Protein AF-A0A3M3FXK7-F1 (afdb_monomer)

Organism: Pseudomonas savastanoi pv. glycinea (NCBI:txid318)

Solvent-accessible surface area (backbone atoms only — not comparable to full-atom values): 6967 Å² total; per-residue (Å²): 134,87,82,77,80,82,85,87,82,79,84,67,54,71,92,79,42,92,63,74,85,85,74,62,90,89,54,80,78,92,53,97,66,78,91,72,96,77,89,87,79,93,65,72,61,63,66,56,38,31,37,52,52,49,54,51,59,72,67,48,75,63,57,47,80,70,88,74,96,74,86,65,47,81,42,63,40,53,79,95,51,95,82,58,55,29,50,41,58,47,51,50,57,40,38,77,71,67,22,48,72,81

pLDDT: mean 87.89, std 11.88, range [45.25, 98.62]

Secondary structure (DSSP, 8-state):
---PPPPP-----TTT-S------TTSPTT-SS-----------SHHHHHHHHHHHHHH-SSEE----S---TT-BSS-S-TTPPBHHHHHHHHHHTT-EE-

Radius of gyration: 21.44 Å; Cα contacts (8 Å, |Δi|>4): 79; chains: 1; bounding box: 48×35×55 Å

Structure (mmCIF, N/CA/C/O backbone):
data_AF-A0A3M3FXK7-F1
#
_entry.id   AF-A0A3M3FXK7-F1
#
loop_
_atom_site.group_PDB
_atom_site.id
_atom_site.type_symbol
_atom_site.label_atom_id
_atom_site.label_alt_id
_atom_site.label_comp_id
_atom_site.label_asym_id
_atom_site.label_entity_id
_atom_site.label_seq_id
_atom_site.pdbx_PDB_ins_code
_atom_site.Cartn_x
_atom_site.Cartn_y
_atom_site.Cartn_z
_atom_site.occupancy
_atom_site.B_iso_or_equiv
_atom_site.auth_seq_id
_atom_site.auth_comp_id
_atom_site.auth_asym_id
_atom_site.auth_atom_id
_atom_site.pdbx_PDB_model_num
ATOM 1 N N . MET A 1 1 ? -4.490 22.793 38.349 1.00 45.25 1 MET A N 1
ATOM 2 C CA . MET A 1 1 ? -5.748 22.262 37.784 1.00 45.25 1 MET A CA 1
ATOM 3 C C . MET A 1 1 ? -5.689 20.749 37.895 1.00 45.25 1 MET A C 1
ATOM 5 O O . MET A 1 1 ? -4.825 20.149 37.271 1.00 45.25 1 MET A O 1
ATOM 9 N N . THR A 1 2 ? -6.494 20.140 38.761 1.00 50.34 2 THR A N 1
ATOM 10 C CA . THR A 1 2 ? -6.572 18.678 38.897 1.00 50.34 2 THR A CA 1
ATOM 11 C C . THR A 1 2 ? -7.333 18.115 37.702 1.00 50.34 2 THR A C 1
ATOM 13 O O . THR A 1 2 ? -8.521 18.386 37.556 1.00 50.34 2 THR A O 1
ATOM 16 N N . MET A 1 3 ? -6.645 17.379 36.831 1.00 48.97 3 MET A N 1
ATOM 17 C CA . MET A 1 3 ? -7.264 16.658 35.717 1.00 48.97 3 MET A CA 1
ATOM 18 C C . MET A 1 3 ? -8.084 15.491 36.275 1.00 48.97 3 MET A C 1
ATOM 20 O O . MET A 1 3 ? -7.528 14.481 36.703 1.00 48.97 3 MET A O 1
ATOM 24 N N . THR A 1 4 ? -9.407 15.630 36.305 1.00 68.75 4 THR A N 1
ATOM 25 C CA . THR A 1 4 ? -10.323 14.519 36.567 1.00 68.75 4 THR A CA 1
ATOM 26 C C . THR A 1 4 ? -10.314 13.585 35.361 1.00 68.75 4 THR A C 1
ATOM 28 O O . THR A 1 4 ? -10.642 13.987 34.247 1.00 68.75 4 THR A O 1
ATOM 31 N N . THR A 1 5 ? -9.915 12.331 35.572 1.00 70.81 5 THR A N 1
ATOM 32 C CA . THR A 1 5 ? -10.003 11.300 34.529 1.00 70.81 5 THR A CA 1
ATOM 33 C C . THR A 1 5 ? -11.485 11.014 34.250 1.00 70.81 5 THR A C 1
ATOM 35 O O . THR A 1 5 ? -12.222 10.758 35.206 1.00 70.81 5 THR A O 1
ATOM 38 N N . PRO A 1 6 ? -11.957 11.076 32.992 1.00 72.06 6 PRO A N 1
ATOM 39 C CA . PRO A 1 6 ? -13.352 10.794 32.672 1.00 72.06 6 PRO A CA 1
ATOM 40 C C . PRO A 1 6 ? -13.699 9.329 32.975 1.00 72.06 6 PRO A C 1
ATOM 42 O O . PRO A 1 6 ? -12.932 8.418 32.664 1.00 72.06 6 PRO A O 1
ATOM 45 N N . LEU A 1 7 ? -14.864 9.105 33.589 1.00 77.44 7 LEU A N 1
ATOM 46 C CA . LEU A 1 7 ? -15.361 7.770 33.916 1.00 77.44 7 LEU A CA 1
ATOM 47 C C . LEU A 1 7 ? -15.868 7.074 32.642 1.00 77.44 7 LEU A C 1
ATOM 49 O O . LEU A 1 7 ? -16.799 7.556 32.000 1.00 77.44 7 LEU A O 1
ATOM 53 N N . ILE A 1 8 ? -15.279 5.930 32.292 1.00 77.94 8 ILE A N 1
ATOM 54 C CA . ILE A 1 8 ? -15.703 5.111 31.148 1.00 77.94 8 ILE A CA 1
ATOM 55 C C . ILE A 1 8 ? -16.736 4.098 31.650 1.00 77.94 8 ILE A C 1
ATOM 57 O O . ILE A 1 8 ? -16.418 3.254 32.485 1.00 77.94 8 ILE A O 1
ATOM 61 N N . THR A 1 9 ? -17.975 4.179 31.159 1.00 80.44 9 THR A N 1
ATOM 62 C CA . THR A 1 9 ? -19.057 3.246 31.515 1.00 80.44 9 THR A CA 1
ATOM 63 C C . THR A 1 9 ? -19.636 2.585 30.267 1.00 80.44 9 THR A C 1
ATOM 65 O O . THR A 1 9 ? -19.596 3.145 29.172 1.00 80.44 9 THR A O 1
ATOM 68 N N . THR A 1 10 ? -20.142 1.360 30.407 1.00 76.06 10 THR A N 1
ATOM 69 C CA . THR A 1 10 ? -20.799 0.623 29.323 1.00 76.06 10 THR A CA 1
ATOM 70 C C . THR A 1 10 ? -21.934 -0.225 29.907 1.00 76.06 10 THR A C 1
ATOM 72 O O . THR A 1 10 ? -21.707 -0.931 30.892 1.00 76.06 10 THR A O 1
ATOM 75 N N . PRO A 1 11 ? -23.161 -0.146 29.361 1.00 77.75 11 PRO A N 1
ATOM 76 C CA . PRO A 1 11 ? -24.289 -0.925 29.857 1.00 77.75 11 PRO A CA 1
ATOM 77 C C . PRO A 1 11 ? -24.167 -2.401 29.449 1.00 77.75 11 PRO A C 1
ATOM 79 O O . PRO A 1 11 ? -23.770 -2.713 28.327 1.00 77.75 11 PRO A O 1
ATOM 82 N N . VAL A 1 12 ? -24.564 -3.313 30.341 1.00 83.31 12 VAL A N 1
ATOM 83 C CA . VAL A 1 12 ? -24.667 -4.754 30.052 1.00 83.31 12 VAL A CA 1
ATOM 84 C C . VAL A 1 12 ? -26.140 -5.142 30.012 1.00 83.31 12 VAL A C 1
ATOM 86 O O . VAL A 1 12 ? -26.859 -4.997 31.000 1.00 83.31 12 VAL A O 1
ATOM 89 N N . ALA A 1 13 ? -26.594 -5.663 28.874 1.00 83.56 13 ALA A N 1
ATOM 90 C CA . ALA A 1 13 ? -27.933 -6.222 28.736 1.00 83.56 13 ALA A CA 1
ATOM 91 C C . ALA A 1 13 ? -27.906 -7.724 29.064 1.00 83.56 13 ALA A C 1
ATOM 93 O O . ALA A 1 13 ? -27.781 -8.562 28.171 1.00 83.56 13 ALA A O 1
ATOM 94 N N . THR A 1 14 ? -28.053 -8.064 30.348 1.00 85.00 14 THR A N 1
ATOM 95 C CA . THR A 1 14 ? -27.938 -9.443 30.872 1.00 85.00 14 THR A CA 1
ATOM 96 C C . THR A 1 14 ? -28.924 -10.439 30.252 1.00 85.00 14 THR A C 1
ATOM 98 O O . THR A 1 14 ? -28.669 -11.639 30.252 1.00 85.00 14 THR A O 1
ATOM 101 N N . SER A 1 15 ? -30.028 -9.954 29.678 1.00 89.38 15 SER A N 1
ATOM 102 C CA . SER A 1 15 ? -31.021 -10.753 28.949 1.00 89.38 15 SER A CA 1
ATOM 103 C C . SER A 1 15 ? -30.626 -11.102 27.509 1.00 89.38 15 SER A C 1
ATOM 105 O O . SER A 1 15 ? -31.300 -11.908 26.871 1.00 89.38 15 SER A O 1
ATOM 107 N N . LYS A 1 16 ? -29.575 -10.475 26.968 1.00 82.50 16 LYS A N 1
ATOM 108 C CA . LYS A 1 16 ? -29.088 -10.682 25.596 1.00 82.50 16 LYS A CA 1
ATOM 109 C C . LYS A 1 16 ? -27.733 -11.374 25.586 1.00 82.50 16 LYS A C 1
ATOM 111 O O . LYS A 1 16 ? -27.584 -12.403 24.937 1.00 82.50 16 LYS A O 1
ATOM 116 N N . ASN A 1 17 ? -26.757 -10.798 26.283 1.00 75.94 17 ASN A N 1
ATOM 117 C CA . ASN A 1 17 ? -25.401 -11.321 26.378 1.00 75.94 17 ASN A CA 1
ATOM 118 C C . ASN A 1 17 ? -24.754 -10.818 27.676 1.00 75.94 17 ASN A C 1
ATOM 120 O O . ASN A 1 17 ? -24.900 -9.649 28.030 1.00 75.94 17 ASN A O 1
ATOM 124 N N . MET A 1 18 ? -24.032 -11.687 28.385 1.00 84.94 18 MET A N 1
ATOM 125 C CA . MET A 1 18 ? -23.374 -11.358 29.659 1.00 84.94 18 MET A CA 1
ATOM 126 C C . MET A 1 18 ? -21.956 -10.808 29.445 1.00 84.94 18 MET A C 1
ATOM 128 O O . MET A 1 18 ? -21.044 -11.062 30.228 1.00 84.94 18 MET A O 1
ATOM 132 N N . SER A 1 19 ? -21.747 -10.089 28.348 1.00 81.62 19 SER A N 1
ATOM 133 C CA . SER A 1 19 ? -20.464 -9.501 27.992 1.00 81.62 19 SER A CA 1
ATOM 134 C C . SER A 1 19 ? -20.659 -8.061 27.548 1.00 81.62 19 SER A C 1
ATOM 136 O O . SER A 1 19 ? -21.739 -7.652 27.117 1.00 81.62 19 SER A O 1
ATOM 138 N N . CYS A 1 20 ? -19.605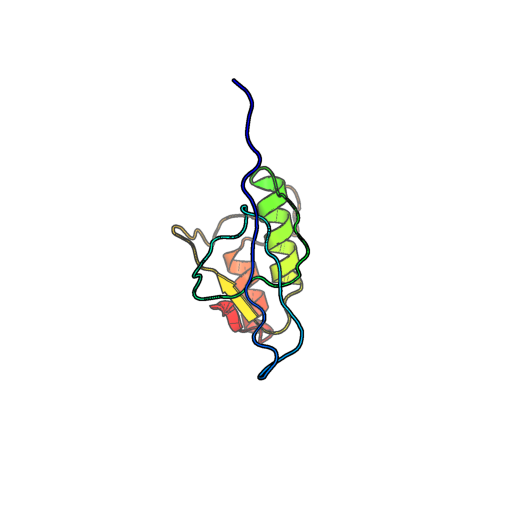 -7.270 27.691 1.00 74.56 20 CYS A N 1
ATOM 139 C CA . CYS A 1 20 ? -19.582 -5.898 27.228 1.00 74.56 20 CYS A CA 1
ATOM 140 C C . CYS A 1 20 ? -18.178 -5.555 26.734 1.00 74.56 20 CYS A C 1
ATOM 142 O O . CYS A 1 20 ? -17.198 -6.126 27.215 1.00 74.56 20 CYS A O 1
ATOM 144 N N . ASN A 1 21 ? -18.089 -4.669 25.743 1.00 71.94 21 ASN A N 1
ATOM 145 C CA . ASN A 1 21 ? -16.817 -4.266 25.160 1.00 71.94 21 ASN A CA 1
ATOM 146 C C . ASN A 1 21 ? -16.534 -2.821 25.572 1.00 71.94 21 ASN A C 1
ATOM 148 O O . ASN A 1 21 ? -17.250 -1.902 25.173 1.00 71.94 21 ASN A O 1
ATOM 152 N N . ILE A 1 22 ? -15.540 -2.642 26.438 1.00 71.75 22 ILE A N 1
ATOM 153 C CA . ILE A 1 22 ? -15.143 -1.327 26.931 1.00 71.75 22 ILE A CA 1
ATOM 154 C C . ILE A 1 22 ? -14.103 -0.781 25.960 1.00 71.75 22 ILE A C 1
ATOM 156 O O . ILE A 1 22 ? -12.992 -1.296 25.881 1.00 71.75 22 ILE A O 1
ATOM 160 N N . ASN A 1 23 ? -14.456 0.285 25.249 1.00 65.19 23 ASN A N 1
ATOM 161 C CA . ASN A 1 23 ? -13.511 1.002 24.407 1.00 65.19 23 ASN A CA 1
ATOM 162 C C . ASN A 1 23 ? -12.942 2.196 25.171 1.00 65.19 23 ASN A C 1
ATOM 164 O O . ASN A 1 23 ? -13.661 2.927 25.855 1.00 65.19 23 ASN A O 1
ATOM 168 N N . LEU A 1 24 ? -11.635 2.395 25.045 1.00 67.81 24 LEU A N 1
ATOM 169 C CA . LEU A 1 24 ? -10.982 3.591 25.556 1.00 67.81 24 LEU A CA 1
ATOM 170 C C . LEU A 1 24 ? -11.442 4.831 24.752 1.00 67.81 24 LEU A C 1
ATOM 172 O O . LEU A 1 24 ? -11.833 4.682 23.591 1.00 67.81 24 LEU A O 1
ATOM 176 N N . PRO A 1 25 ? -11.357 6.061 25.302 1.00 64.94 25 PRO A N 1
ATOM 177 C CA . PRO A 1 25 ? -11.937 7.270 24.696 1.00 64.94 25 PRO A CA 1
ATOM 178 C C . PRO A 1 25 ? -11.329 7.667 23.343 1.00 64.94 25 PRO A C 1
ATOM 180 O O . PRO A 1 25 ? -11.822 8.578 22.689 1.00 64.94 25 PRO A O 1
ATOM 183 N N . TRP A 1 26 ? -10.239 7.016 22.934 1.00 70.38 26 TRP A N 1
ATOM 184 C CA . TRP A 1 26 ? -9.607 7.200 21.629 1.00 70.38 26 TRP A CA 1
ATOM 185 C C . TRP A 1 26 ? -10.325 6.471 20.485 1.00 70.38 26 TRP A C 1
ATOM 187 O O . TRP A 1 26 ? -10.042 6.764 19.326 1.00 70.38 26 TRP A O 1
ATOM 197 N N . PHE A 1 27 ? -11.261 5.562 20.773 1.00 73.81 27 PHE A N 1
ATOM 198 C CA . PHE A 1 27 ? -12.160 5.028 19.751 1.00 73.81 27 PHE A CA 1
ATOM 199 C C . PHE A 1 27 ? -13.359 5.953 19.560 1.00 73.81 27 PHE A C 1
ATOM 201 O O . PHE A 1 27 ? -14.043 6.324 20.515 1.00 73.81 27 PHE A O 1
ATOM 208 N N . VAL A 1 28 ? -13.627 6.297 18.302 1.00 76.31 28 VAL A N 1
ATOM 209 C CA . VAL A 1 28 ? -14.799 7.088 17.922 1.00 76.31 28 VAL A CA 1
ATOM 210 C C . VAL A 1 28 ? -16.064 6.301 18.283 1.00 76.31 28 VAL A C 1
ATOM 212 O O . VAL A 1 28 ? -16.183 5.120 17.963 1.00 76.31 28 VAL A O 1
ATOM 215 N N . GLN A 1 29 ? -17.000 6.944 18.983 1.00 75.38 29 GLN A N 1
ATOM 216 C CA . GLN A 1 29 ? -18.280 6.344 19.370 1.00 75.38 29 GLN A CA 1
ATOM 217 C C . GLN A 1 29 ? -19.327 6.516 18.260 1.00 75.38 29 GLN A C 1
ATOM 219 O O . GLN A 1 29 ? -19.278 7.487 17.509 1.00 75.38 29 GLN A O 1
ATOM 224 N N . GLY A 1 30 ? -20.298 5.597 18.179 1.00 76.81 30 GLY A N 1
ATOM 225 C CA . GLY A 1 30 ? -21.398 5.680 17.205 1.00 76.81 30 GLY A CA 1
ATOM 226 C C . GLY A 1 30 ? -20.959 5.509 15.748 1.00 76.81 30 GLY A C 1
ATOM 227 O O . GLY A 1 30 ? -21.608 6.033 14.846 1.00 76.81 30 GLY A O 1
ATOM 228 N N . THR A 1 31 ? -19.841 4.823 15.514 1.00 85.38 31 THR A N 1
ATOM 229 C CA . THR A 1 31 ? -19.325 4.559 14.171 1.00 85.38 31 THR A CA 1
ATOM 230 C C . THR A 1 31 ? -20.178 3.529 13.438 1.00 85.38 31 THR A C 1
ATOM 232 O O . THR A 1 31 ? -20.720 2.608 14.045 1.00 85.38 31 THR A O 1
ATOM 235 N N . GLU A 1 32 ? -20.252 3.659 12.112 1.00 90.75 32 GLU A N 1
ATOM 236 C CA . GLU A 1 32 ? -20.884 2.662 11.233 1.00 90.75 32 GLU A CA 1
ATOM 237 C C . GLU A 1 32 ? -20.216 1.282 11.365 1.00 90.75 32 GLU A C 1
ATOM 239 O O . GLU A 1 32 ? -20.887 0.254 11.334 1.00 90.75 32 GLU A O 1
ATOM 244 N N . TYR A 1 33 ? -18.896 1.269 11.580 1.00 84.94 33 TYR A N 1
ATOM 245 C CA . TYR A 1 33 ? -18.092 0.059 11.737 1.00 84.94 33 TYR A CA 1
ATOM 246 C C . TYR A 1 33 ? -17.570 -0.065 13.169 1.00 84.94 33 TYR A C 1
ATOM 248 O O . TYR A 1 33 ? -16.982 0.876 13.710 1.00 84.94 33 TYR A O 1
ATOM 256 N N . CYS A 1 34 ? -17.765 -1.234 13.780 1.00 81.56 34 CYS A N 1
ATOM 257 C CA . CYS A 1 34 ? -17.255 -1.531 15.116 1.00 81.56 34 CYS A CA 1
ATOM 258 C C . CYS A 1 34 ? -15.718 -1.650 15.121 1.00 81.56 34 CYS A C 1
ATOM 260 O O . CYS A 1 34 ? -15.141 -2.132 14.141 1.00 81.56 34 CYS A O 1
ATOM 262 N N . PRO A 1 35 ? -15.047 -1.301 16.235 1.00 81.50 35 PRO A N 1
ATOM 263 C CA . PRO A 1 35 ? -13.637 -1.622 16.442 1.00 81.50 35 PRO A CA 1
ATOM 264 C C . PRO A 1 35 ? -13.344 -3.109 16.207 1.00 81.50 35 PRO A C 1
ATOM 266 O O . PRO A 1 35 ? -14.135 -3.972 16.585 1.00 81.50 35 PRO A O 1
ATOM 269 N N . THR A 1 36 ? -12.201 -3.402 15.595 1.00 82.31 36 THR A N 1
ATOM 270 C CA . THR A 1 36 ? -11.727 -4.763 15.306 1.00 82.31 36 THR A CA 1
ATOM 271 C C . THR A 1 36 ? -10.254 -4.873 15.679 1.00 82.31 36 THR A C 1
ATOM 273 O O . THR A 1 36 ? -9.504 -3.905 15.548 1.00 82.31 36 THR A O 1
ATOM 276 N N . GLU A 1 37 ? -9.844 -6.044 16.164 1.00 86.00 37 GLU A N 1
ATOM 277 C CA . GLU A 1 37 ? -8.441 -6.337 16.454 1.00 86.00 37 GLU A CA 1
ATOM 278 C C . GLU A 1 37 ? -7.607 -6.279 15.169 1.00 86.00 37 GLU A C 1
ATOM 280 O O . GLU A 1 37 ? -7.953 -6.891 14.159 1.00 86.00 37 GLU A O 1
ATOM 285 N N . ALA A 1 38 ? -6.502 -5.535 15.200 1.00 87.38 38 ALA A N 1
ATOM 286 C CA . ALA A 1 38 ? -5.633 -5.357 14.045 1.00 87.38 38 ALA A CA 1
ATOM 287 C C . ALA A 1 38 ? -4.183 -5.098 14.464 1.00 87.38 38 ALA A C 1
ATOM 289 O O . ALA A 1 38 ? -3.902 -4.595 15.553 1.00 87.38 38 ALA A O 1
ATOM 290 N N . THR A 1 39 ? -3.255 -5.396 13.557 1.00 91.00 39 THR A N 1
ATOM 291 C CA . THR A 1 39 ? -1.864 -4.943 13.645 1.00 91.00 39 THR A CA 1
ATOM 292 C C . THR A 1 39 ? -1.727 -3.564 13.009 1.00 91.00 39 THR A C 1
ATOM 294 O O . THR A 1 39 ? -2.321 -3.310 11.962 1.00 91.00 39 THR A O 1
ATOM 297 N N . PHE A 1 40 ? -0.904 -2.693 13.590 1.00 89.75 40 PHE A N 1
ATOM 298 C CA . PHE A 1 40 ? -0.658 -1.351 13.066 1.00 89.75 40 PHE A CA 1
ATOM 299 C C . PHE A 1 40 ? 0.840 -1.072 12.953 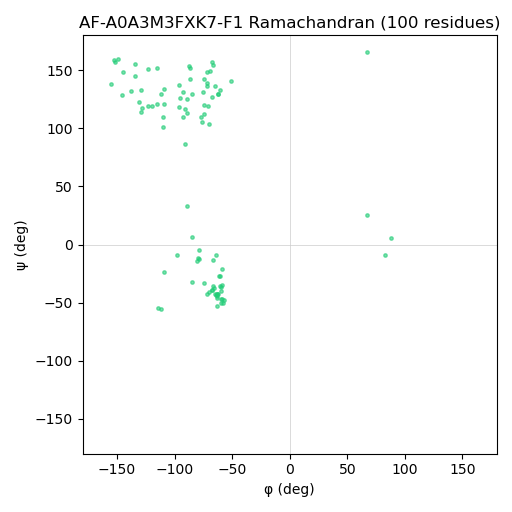1.00 89.75 40 PHE A C 1
ATOM 301 O O . PHE A 1 40 ? 1.589 -1.295 13.903 1.00 89.75 40 PHE A O 1
ATOM 308 N N . GLU A 1 41 ? 1.263 -0.537 11.807 1.00 91.56 41 GLU A N 1
ATOM 309 C CA . GLU A 1 41 ? 2.640 -0.108 11.579 1.00 91.56 41 GLU A CA 1
ATOM 310 C C . GLU A 1 41 ? 2.681 1.341 11.053 1.00 91.56 41 GLU A C 1
ATOM 312 O O . GLU A 1 41 ? 2.189 1.611 9.954 1.00 91.56 41 GLU A O 1
ATOM 317 N N . PRO A 1 42 ? 3.292 2.293 11.785 1.00 93.81 42 PRO A N 1
ATOM 318 C CA . PRO A 1 42 ? 3.397 3.675 11.328 1.00 93.81 42 PRO A CA 1
ATOM 319 C C . PRO A 1 42 ? 4.495 3.833 10.267 1.00 93.81 42 PRO A C 1
ATOM 321 O O . PRO A 1 42 ? 5.689 3.784 10.571 1.00 93.81 42 PRO A O 1
ATOM 324 N N . LEU A 1 43 ? 4.118 4.070 9.009 1.00 95.31 43 LEU A N 1
ATOM 325 C CA . LEU A 1 43 ? 5.053 4.317 7.906 1.00 95.31 43 LEU A CA 1
ATOM 326 C C . LEU A 1 43 ? 5.305 5.826 7.743 1.00 95.31 43 LEU A C 1
ATOM 328 O O . LEU A 1 43 ? 4.430 6.567 7.303 1.00 95.31 43 LEU A O 1
ATOM 332 N N . VAL A 1 44 ? 6.508 6.289 8.091 1.00 95.19 44 VAL A N 1
ATOM 333 C CA . VAL A 1 44 ? 6.902 7.701 7.955 1.00 95.19 44 VAL A CA 1
ATOM 334 C C . VAL A 1 44 ? 7.590 7.922 6.607 1.00 95.19 44 VAL A C 1
ATOM 336 O O . VAL A 1 44 ? 8.527 7.201 6.267 1.00 95.19 44 VAL A O 1
ATOM 339 N N . ASN A 1 45 ? 7.155 8.960 5.886 1.00 96.94 45 ASN A N 1
ATOM 340 C CA . ASN A 1 45 ? 7.636 9.380 4.563 1.00 96.94 45 ASN A CA 1
ATOM 341 C C . ASN A 1 45 ? 7.340 8.411 3.404 1.00 96.94 45 ASN A C 1
ATOM 343 O O . ASN A 1 45 ? 6.977 7.249 3.576 1.00 96.94 45 ASN A 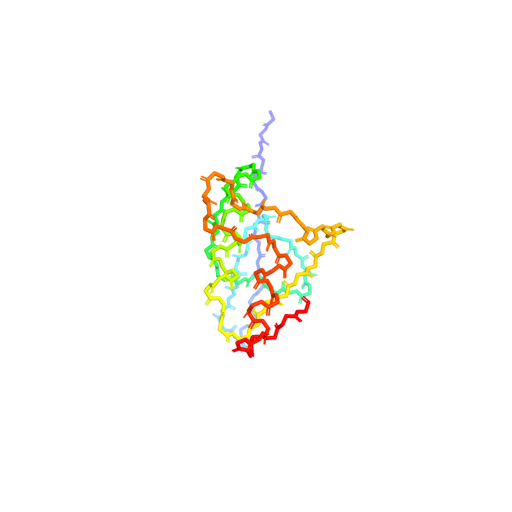O 1
ATOM 347 N N . GLY A 1 46 ? 7.512 8.932 2.184 1.00 94.25 46 GLY A N 1
ATOM 348 C CA . GLY A 1 46 ? 7.140 8.241 0.952 1.00 94.25 46 GLY A CA 1
ATOM 349 C C . GLY A 1 46 ? 7.973 6.998 0.648 1.00 94.25 46 GLY A C 1
ATOM 350 O O . GLY A 1 46 ? 7.413 6.008 0.209 1.00 94.25 46 GLY A O 1
ATOM 351 N N . GLU A 1 47 ? 9.284 7.005 0.896 1.00 94.75 47 GLU A N 1
ATOM 352 C CA . GLU A 1 47 ? 10.151 5.870 0.539 1.00 94.75 47 GLU A CA 1
ATOM 353 C C . GLU A 1 47 ? 9.697 4.565 1.205 1.00 94.75 47 GLU A C 1
ATOM 355 O O . GLU A 1 47 ? 9.470 3.556 0.536 1.00 94.75 47 GLU A O 1
ATOM 360 N N . ARG A 1 48 ? 9.476 4.611 2.522 1.00 95.25 48 ARG A N 1
ATOM 361 C CA . ARG A 1 48 ? 9.028 3.451 3.293 1.00 95.25 48 ARG A CA 1
ATOM 362 C C . ARG A 1 48 ? 7.569 3.107 3.004 1.00 95.25 48 ARG A C 1
ATOM 364 O O . ARG A 1 48 ? 7.245 1.934 2.836 1.00 95.25 48 ARG A O 1
ATOM 371 N N . ALA A 1 49 ? 6.705 4.122 2.914 1.00 96.25 49 ALA A N 1
ATOM 372 C CA . ALA A 1 49 ? 5.284 3.933 2.643 1.00 96.25 49 ALA A CA 1
ATOM 373 C C . ALA A 1 49 ? 5.037 3.296 1.266 1.00 96.25 49 ALA A C 1
ATOM 375 O O . ALA A 1 49 ? 4.391 2.254 1.171 1.00 96.25 49 ALA A O 1
ATOM 376 N N . PHE A 1 50 ? 5.602 3.867 0.201 1.00 96.06 50 PHE A N 1
ATOM 377 C CA . PHE A 1 50 ? 5.451 3.336 -1.152 1.00 96.06 50 PHE A CA 1
ATOM 378 C C . PHE A 1 50 ? 6.139 1.978 -1.318 1.00 96.06 50 PHE A C 1
ATOM 380 O O . PHE A 1 50 ? 5.584 1.105 -1.984 1.00 96.06 50 PHE A O 1
ATOM 387 N N . GLY A 1 51 ? 7.288 1.756 -0.668 1.00 95.88 51 GLY A N 1
ATOM 388 C CA . GLY A 1 51 ? 7.953 0.454 -0.658 1.00 95.88 51 GLY A CA 1
ATOM 389 C C . GLY A 1 51 ? 7.072 -0.660 -0.084 1.00 95.88 51 GLY A C 1
ATOM 390 O O . GLY A 1 51 ? 6.929 -1.707 -0.716 1.00 95.88 51 GLY A O 1
ATOM 391 N N . ALA A 1 52 ? 6.422 -0.411 1.057 1.00 96.44 52 ALA A N 1
ATOM 392 C CA . ALA A 1 52 ? 5.503 -1.368 1.674 1.00 96.44 52 ALA A CA 1
ATOM 393 C C . ALA A 1 52 ? 4.267 -1.635 0.799 1.00 96.44 52 ALA A C 1
ATOM 395 O O . ALA A 1 52 ? 3.872 -2.789 0.619 1.00 96.44 52 ALA A O 1
ATOM 396 N N . VAL A 1 53 ? 3.687 -0.587 0.199 1.00 96.25 53 VAL A N 1
ATOM 397 C CA . VAL A 1 53 ? 2.543 -0.727 -0.718 1.00 96.25 53 VAL A CA 1
ATOM 398 C C . VAL A 1 53 ? 2.925 -1.543 -1.957 1.00 96.25 53 VAL A C 1
ATOM 400 O O . VAL A 1 53 ? 2.173 -2.430 -2.356 1.00 96.25 53 VAL A O 1
ATOM 403 N N . TYR A 1 54 ? 4.106 -1.309 -2.539 1.00 97.19 54 TYR A N 1
ATOM 404 C CA . TYR A 1 54 ? 4.607 -2.094 -3.673 1.00 97.19 54 TYR A CA 1
ATOM 405 C C . TYR A 1 54 ? 4.689 -3.586 -3.331 1.00 97.19 54 TYR A C 1
ATOM 407 O O . TYR A 1 54 ? 4.206 -4.426 -4.090 1.00 97.19 54 TYR A O 1
ATOM 415 N N . ASP A 1 55 ? 5.262 -3.920 -2.172 1.00 96.75 55 ASP A N 1
ATOM 416 C CA . ASP A 1 55 ? 5.417 -5.312 -1.745 1.00 96.75 55 ASP A CA 1
ATOM 417 C C . ASP A 1 55 ? 4.079 -5.996 -1.473 1.00 96.75 55 ASP A C 1
ATOM 419 O O . ASP A 1 55 ? 3.905 -7.166 -1.825 1.00 96.75 55 ASP A O 1
ATOM 423 N N . ALA A 1 56 ? 3.116 -5.269 -0.903 1.00 97.50 56 ALA A N 1
ATOM 424 C CA . ALA A 1 56 ? 1.760 -5.768 -0.706 1.00 97.50 56 ALA A CA 1
ATOM 425 C C . ALA A 1 56 ? 1.069 -6.072 -2.047 1.00 97.50 56 ALA A C 1
ATOM 427 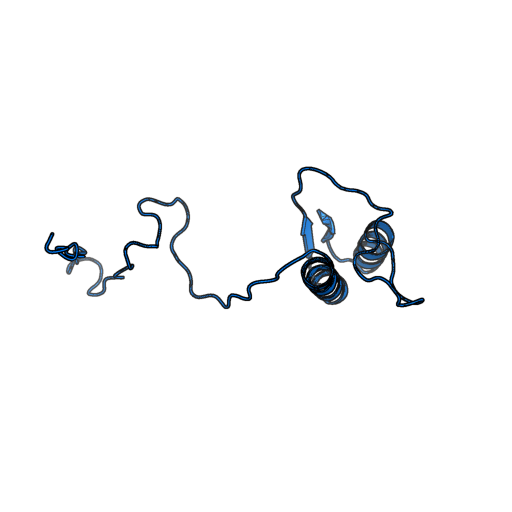O O . ALA A 1 56 ? 0.514 -7.156 -2.222 1.00 97.50 56 ALA A O 1
ATOM 428 N N . ILE A 1 57 ? 1.167 -5.168 -3.029 1.00 98.00 57 ILE A N 1
ATOM 429 C CA . ILE A 1 57 ? 0.593 -5.363 -4.371 1.00 98.00 57 ILE A CA 1
ATOM 430 C C . ILE A 1 57 ? 1.259 -6.542 -5.086 1.00 98.00 57 ILE A C 1
ATOM 432 O O . ILE A 1 57 ? 0.579 -7.376 -5.688 1.00 98.00 57 ILE A O 1
ATOM 436 N N . MET A 1 58 ? 2.587 -6.654 -5.000 1.00 97.25 58 MET A N 1
ATOM 437 C CA . MET A 1 58 ? 3.329 -7.751 -5.620 1.00 97.25 58 MET A CA 1
ATOM 438 C C . MET A 1 58 ? 2.876 -9.116 -5.079 1.00 97.25 58 MET A C 1
ATOM 440 O O . MET A 1 58 ? 2.701 -10.059 -5.858 1.00 97.25 58 MET A O 1
ATOM 444 N N . LYS A 1 59 ? 2.615 -9.204 -3.768 1.00 98.06 59 LYS A N 1
ATOM 445 C CA . LYS A 1 59 ? 2.146 -10.418 -3.079 1.00 98.06 59 LYS A CA 1
ATOM 446 C C . LYS A 1 59 ? 0.645 -10.689 -3.214 1.00 98.06 59 LYS A C 1
ATOM 448 O O . LYS A 1 59 ? 0.228 -11.797 -2.913 1.00 98.06 59 LYS A O 1
ATOM 453 N N . ALA A 1 60 ? -0.166 -9.728 -3.657 1.00 98.31 60 ALA A N 1
ATOM 454 C CA . ALA A 1 60 ? -1.619 -9.895 -3.723 1.00 98.31 60 ALA A CA 1
ATOM 455 C C . ALA A 1 60 ? -2.031 -11.053 -4.653 1.00 98.31 60 ALA A C 1
ATOM 457 O O . ALA A 1 60 ? -1.553 -11.140 -5.784 1.00 98.31 60 ALA A O 1
ATOM 458 N N . GLU A 1 61 ? -2.935 -11.924 -4.206 1.00 98.25 61 GLU A N 1
ATOM 459 C CA . GLU A 1 61 ? -3.377 -13.101 -4.979 1.00 98.25 61 GLU A CA 1
ATOM 460 C C . GLU A 1 61 ? -4.814 -12.982 -5.498 1.00 98.25 61 GLU A C 1
ATOM 462 O O . GLU A 1 61 ? -5.167 -13.618 -6.485 1.00 98.25 61 GLU A O 1
ATOM 467 N N . GLN A 1 62 ? -5.646 -12.156 -4.856 1.00 98.44 62 GLN A N 1
ATOM 468 C CA . GLN A 1 62 ? -7.084 -12.087 -5.141 1.00 98.44 62 GLN A CA 1
ATOM 469 C C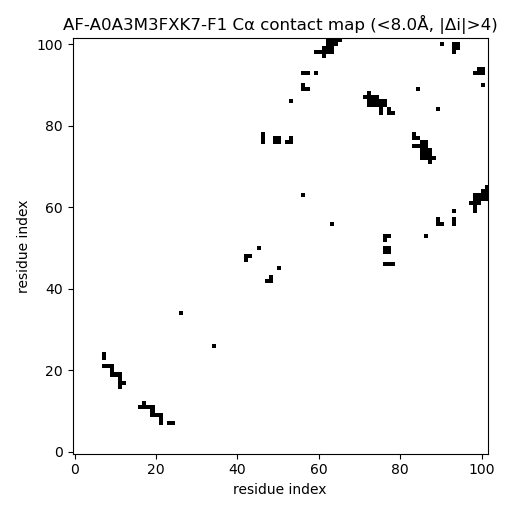 . GLN A 1 62 ? -7.505 -10.739 -5.723 1.00 98.44 62 GLN A C 1
ATOM 471 O O . GLN A 1 62 ? -8.102 -10.679 -6.801 1.00 98.44 62 GLN A O 1
ATOM 476 N N . SER A 1 63 ? -7.185 -9.645 -5.031 1.00 98.50 63 SER A N 1
ATOM 477 C CA . SER A 1 63 ? -7.530 -8.296 -5.470 1.00 98.50 63 SER A CA 1
ATOM 478 C C . SER A 1 63 ? -6.564 -7.237 -4.957 1.00 98.50 63 SER A C 1
ATOM 480 O O . SER A 1 63 ? -5.871 -7.431 -3.960 1.00 98.50 63 SER A O 1
ATOM 482 N N . VAL A 1 64 ? -6.559 -6.100 -5.649 1.00 98.19 64 VAL A N 1
ATOM 483 C CA . VAL A 1 64 ? -5.920 -4.849 -5.237 1.00 98.19 64 VAL A CA 1
ATOM 484 C C . VAL A 1 64 ? -6.954 -3.744 -5.426 1.00 98.19 64 VAL A C 1
ATOM 486 O O . VAL A 1 64 ? -7.474 -3.591 -6.526 1.00 98.19 64 VAL A O 1
ATOM 489 N N . GLU A 1 65 ? -7.266 -3.010 -4.361 1.00 97.62 65 GLU A N 1
ATOM 490 C CA . GLU A 1 65 ? -8.246 -1.917 -4.373 1.00 97.62 65 GLU A CA 1
ATOM 491 C C . GLU A 1 65 ? -7.538 -0.622 -3.979 1.00 97.62 65 GLU A C 1
ATOM 493 O O . GLU A 1 65 ? -6.964 -0.543 -2.889 1.00 97.62 65 GLU A O 1
ATOM 498 N N . ILE A 1 66 ? -7.526 0.374 -4.868 1.00 95.50 66 ILE A N 1
ATOM 499 C CA . ILE A 1 66 ? -6.831 1.646 -4.643 1.00 95.50 66 ILE A CA 1
ATOM 500 C C . ILE A 1 66 ? -7.819 2.798 -4.762 1.00 95.50 66 ILE A C 1
ATOM 502 O O . ILE A 1 66 ? -8.371 3.072 -5.820 1.00 95.50 66 ILE A O 1
ATOM 506 N N . ILE A 1 67 ? -7.962 3.545 -3.671 1.00 95.94 67 ILE A N 1
ATOM 507 C CA . ILE A 1 67 ? -8.698 4.805 -3.648 1.00 95.94 67 ILE A CA 1
ATOM 508 C C . ILE A 1 67 ? -7.695 5.910 -3.344 1.00 95.94 67 ILE A C 1
ATOM 510 O O . ILE A 1 67 ? -7.033 5.897 -2.305 1.00 95.94 67 ILE A O 1
ATOM 514 N N . CYS A 1 68 ? -7.565 6.875 -4.248 1.00 94.25 68 CYS A N 1
ATOM 515 C CA . CYS A 1 68 ? -6.708 8.033 -4.043 1.00 94.25 68 CYS A CA 1
ATOM 516 C C . CYS A 1 68 ? -7.253 9.274 -4.755 1.00 94.25 68 CYS A C 1
ATOM 518 O O . CYS A 1 68 ? -8.044 9.187 -5.689 1.00 94.25 68 CYS A O 1
ATOM 520 N N . TRP A 1 69 ? -6.801 10.447 -4.305 1.00 95.31 69 TRP A N 1
ATOM 521 C CA . TRP A 1 69 ? -7.118 11.729 -4.943 1.00 95.31 69 TRP A CA 1
ATOM 522 C C . TRP A 1 69 ? -6.348 11.957 -6.249 1.00 95.31 69 TRP A C 1
ATOM 524 O O . TRP A 1 69 ? -6.853 12.600 -7.163 1.00 95.31 69 TRP A O 1
ATOM 534 N N . GLY A 1 70 ? -5.117 11.449 -6.332 1.00 93.00 70 GLY A N 1
ATOM 535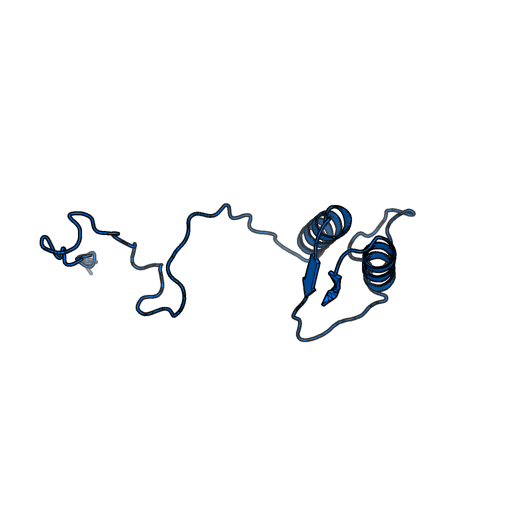 C CA . GLY A 1 70 ? -4.264 11.555 -7.510 1.00 93.00 70 GLY A CA 1
ATOM 536 C C . GLY A 1 70 ? -3.548 10.237 -7.764 1.00 93.00 70 GLY A C 1
ATOM 537 O O . GLY A 1 70 ? -2.981 9.646 -6.843 1.00 93.00 70 GLY A O 1
ATOM 538 N N . PHE A 1 71 ? -3.575 9.780 -9.015 1.00 93.69 71 PHE A N 1
ATOM 539 C CA . PHE A 1 71 ? -2.946 8.535 -9.437 1.00 93.69 71 PHE A CA 1
ATOM 540 C C . PHE A 1 71 ? -2.065 8.783 -10.660 1.00 93.69 71 PHE A C 1
ATOM 542 O O . PHE A 1 71 ? -2.566 9.127 -11.728 1.00 93.69 71 PHE A O 1
ATOM 549 N N . GLN A 1 72 ? -0.749 8.613 -10.506 1.00 95.69 72 GLN A N 1
ATOM 550 C CA . GLN A 1 72 ? 0.209 8.716 -11.606 1.00 95.69 72 GLN A CA 1
ATOM 551 C C . GLN A 1 72 ? 0.783 7.323 -11.923 1.00 95.69 72 GLN A C 1
ATOM 553 O O . GLN A 1 72 ? 1.697 6.875 -11.227 1.00 95.69 72 GLN A O 1
ATOM 558 N N . PRO A 1 73 ? 0.313 6.639 -12.986 1.00 95.88 73 PRO A N 1
ATOM 559 C CA . PRO A 1 73 ? 0.725 5.267 -13.302 1.00 95.88 73 PRO A CA 1
ATOM 560 C C . PRO A 1 73 ? 2.227 5.107 -13.572 1.00 95.88 73 PRO A C 1
ATOM 562 O O . PRO A 1 73 ? 2.790 4.039 -13.352 1.00 95.88 73 PRO A O 1
ATOM 565 N N . SER A 1 74 ? 2.890 6.168 -14.037 1.00 96.25 74 SER A N 1
ATOM 566 C CA . SER A 1 74 ? 4.327 6.172 -14.338 1.00 96.25 74 SER A CA 1
ATOM 567 C C . SER A 1 74 ? 5.224 6.314 -13.106 1.00 96.25 74 SER A C 1
ATOM 569 O O . SER A 1 74 ? 6.446 6.268 -13.233 1.00 96.25 74 SER A O 1
ATOM 571 N N . MET A 1 75 ? 4.656 6.509 -11.914 1.00 95.19 75 MET A N 1
ATOM 572 C CA . MET A 1 75 ? 5.431 6.672 -10.689 1.00 95.19 75 MET A CA 1
ATOM 573 C C . MET A 1 75 ? 6.079 5.354 -10.246 1.00 95.19 75 MET A C 1
ATOM 575 O O . MET A 1 75 ? 5.449 4.297 -10.244 1.00 95.19 75 MET A O 1
ATOM 579 N N . TYR A 1 76 ? 7.330 5.441 -9.795 1.00 96.06 76 TYR A N 1
ATOM 580 C CA . TYR A 1 76 ? 8.024 4.353 -9.111 1.00 96.06 76 TYR A CA 1
ATOM 581 C C . TYR A 1 76 ? 7.772 4.416 -7.607 1.00 96.06 76 TYR A C 1
ATOM 583 O O . TYR A 1 76 ? 8.043 5.437 -6.967 1.00 96.06 76 TYR A O 1
ATOM 591 N N . PHE A 1 77 ? 7.274 3.311 -7.051 1.00 95.50 77 PHE A N 1
ATOM 592 C CA . PHE A 1 77 ? 7.067 3.165 -5.609 1.00 95.50 77 PHE A CA 1
ATOM 593 C C . PHE A 1 77 ? 8.339 2.705 -4.886 1.00 95.50 77 PHE A C 1
ATOM 595 O O . PHE A 1 77 ? 8.594 3.140 -3.768 1.00 95.50 77 PHE A O 1
ATOM 602 N N . LYS A 1 78 ? 9.176 1.901 -5.550 1.00 94.31 78 LYS A N 1
ATOM 603 C CA . LYS A 1 78 ? 10.549 1.599 -5.130 1.00 94.31 78 LYS A CA 1
ATOM 604 C C . LYS A 1 78 ? 11.521 2.279 -6.086 1.00 94.31 78 LYS A C 1
ATOM 606 O O . LYS A 1 78 ? 11.314 2.243 -7.292 1.00 94.31 78 LYS A O 1
ATOM 611 N N . ARG A 1 79 ? 12.544 2.949 -5.554 1.00 88.56 79 ARG A N 1
ATOM 612 C CA . ARG A 1 79 ? 13.563 3.675 -6.333 1.00 88.56 79 ARG A CA 1
ATOM 613 C C . ARG A 1 79 ? 14.925 3.016 -6.127 1.00 88.56 79 ARG A C 1
ATOM 615 O O . ARG A 1 79 ? 15.163 2.438 -5.075 1.00 88.56 79 ARG A O 1
ATOM 622 N N . GLY A 1 80 ? 15.814 3.116 -7.114 1.00 81.88 80 GLY A N 1
ATOM 623 C CA . GLY A 1 80 ? 17.189 2.597 -7.026 1.00 81.88 80 GLY A CA 1
ATOM 624 C C . GLY A 1 80 ? 17.350 1.102 -7.326 1.00 81.88 80 GLY A C 1
ATOM 625 O O . GLY A 1 80 ? 18.474 0.646 -7.501 1.00 81.88 80 GLY A O 1
ATOM 626 N N . ASP A 1 81 ? 16.250 0.360 -7.453 1.00 73.81 81 ASP A N 1
ATOM 627 C CA . ASP A 1 81 ? 16.243 -1.022 -7.931 1.00 73.81 81 ASP A CA 1
ATOM 628 C C . ASP A 1 81 ? 15.920 -1.041 -9.430 1.00 73.81 81 ASP A C 1
ATOM 630 O O . ASP A 1 81 ? 14.840 -0.610 -9.847 1.00 73.81 81 ASP A O 1
ATOM 634 N N . THR A 1 82 ? 16.853 -1.537 -10.244 1.00 76.12 82 THR A N 1
ATOM 635 C CA . THR A 1 82 ? 16.701 -1.634 -11.705 1.00 76.12 82 THR A CA 1
ATOM 636 C C . THR A 1 82 ? 15.614 -2.618 -12.132 1.00 76.12 82 THR A C 1
ATOM 638 O O . THR A 1 82 ? 15.202 -2.594 -13.289 1.00 76.12 82 THR A O 1
ATOM 641 N N . SER A 1 83 ? 15.133 -3.464 -11.217 1.00 84.44 83 SER A N 1
ATOM 642 C CA . SER A 1 83 ? 14.080 -4.449 -11.472 1.00 84.44 83 SER A CA 1
ATOM 643 C C . SER A 1 83 ? 12.680 -3.995 -11.048 1.00 84.44 83 SER A C 1
ATOM 645 O O . SER A 1 83 ? 11.690 -4.656 -11.371 1.00 84.44 83 SER A O 1
ATOM 647 N N . SER A 1 84 ? 12.572 -2.870 -10.334 1.00 89.94 84 SER A N 1
ATOM 648 C CA . SER A 1 84 ? 11.279 -2.366 -9.867 1.00 89.94 84 SER A CA 1
ATOM 649 C C . SER A 1 84 ? 10.444 -1.809 -11.022 1.00 89.94 84 SER A C 1
ATOM 651 O O . SER A 1 84 ? 10.947 -1.094 -11.885 1.00 89.94 84 SER A O 1
ATOM 653 N N . LEU A 1 85 ? 9.152 -2.140 -11.046 1.00 96.12 85 LEU A N 1
ATOM 654 C CA . LEU A 1 85 ? 8.213 -1.620 -12.041 1.00 96.12 85 LEU A CA 1
ATOM 655 C C . LEU A 1 85 ? 7.614 -0.290 -11.580 1.00 96.12 85 LEU A C 1
ATOM 657 O O . LEU A 1 85 ? 7.449 -0.042 -10.380 1.00 96.12 85 LEU A O 1
ATOM 661 N N . CYS A 1 86 ? 7.198 0.545 -12.533 1.00 96.81 86 CYS A N 1
ATOM 662 C CA . CYS A 1 86 ? 6.280 1.625 -12.194 1.00 96.81 86 CYS A CA 1
ATOM 663 C C . CYS A 1 86 ? 4.918 1.044 -11.775 1.00 96.81 86 CYS A C 1
ATOM 665 O O . CYS A 1 86 ? 4.544 -0.068 -12.167 1.00 96.81 86 CYS A O 1
ATOM 667 N N . ILE A 1 87 ? 4.164 1.784 -10.962 1.00 97.19 87 ILE A N 1
ATOM 668 C CA . ILE A 1 87 ? 2.940 1.267 -10.338 1.00 97.19 87 ILE A CA 1
ATOM 669 C C . ILE A 1 87 ? 1.895 0.815 -11.368 1.00 97.19 87 ILE A C 1
ATOM 671 O O . ILE A 1 87 ? 1.247 -0.210 -11.175 1.00 97.19 87 ILE A O 1
ATOM 675 N N . GLY A 1 88 ? 1.780 1.514 -12.499 1.00 97.56 88 GLY A N 1
ATOM 676 C CA . GLY A 1 88 ? 0.880 1.132 -13.585 1.00 97.56 88 GLY A CA 1
ATOM 677 C C . GLY A 1 88 ? 1.241 -0.221 -14.201 1.00 97.56 88 GLY A C 1
ATOM 678 O O . GLY A 1 88 ? 0.365 -1.061 -14.392 1.00 97.56 88 GLY A O 1
ATOM 679 N N . GLN A 1 89 ? 2.531 -0.465 -14.450 1.00 97.94 89 GLN A N 1
ATOM 680 C CA . GLN A 1 89 ? 3.012 -1.747 -14.974 1.00 97.94 89 GLN A CA 1
ATOM 681 C C . GLN A 1 89 ? 2.851 -2.879 -13.959 1.00 97.94 89 GLN A C 1
ATOM 683 O O . GLN A 1 89 ? 2.474 -3.985 -14.339 1.00 97.94 89 GLN A O 1
ATOM 688 N N . LEU A 1 90 ? 3.102 -2.610 -12.674 1.00 97.88 90 LEU A N 1
ATOM 689 C CA . LEU A 1 90 ? 2.892 -3.594 -11.616 1.00 97.88 90 LEU A CA 1
ATOM 690 C C . LEU A 1 90 ? 1.425 -4.036 -11.567 1.00 97.88 90 LEU A C 1
ATOM 692 O O . LEU A 1 90 ? 1.148 -5.231 -11.589 1.00 97.88 90 LEU A O 1
ATOM 696 N N . LEU A 1 91 ? 0.488 -3.086 -11.540 1.00 98.31 91 LEU A N 1
ATOM 697 C CA . LEU A 1 91 ? -0.943 -3.386 -11.493 1.00 98.31 91 LEU A CA 1
ATOM 698 C C . LEU A 1 91 ? -1.418 -4.135 -12.743 1.00 98.31 91 LEU A C 1
ATOM 700 O O . LEU A 1 91 ? -2.138 -5.121 -12.606 1.00 98.31 91 LEU A O 1
ATOM 704 N N . ALA A 1 92 ? -0.965 -3.733 -13.935 1.00 98.25 92 ALA A N 1
ATOM 705 C CA . ALA A 1 92 ? -1.255 -4.456 -15.174 1.00 98.25 92 ALA A CA 1
ATOM 706 C C . ALA A 1 92 ? -0.738 -5.904 -15.117 1.00 98.25 92 ALA A C 1
ATOM 708 O O . ALA A 1 92 ? -1.495 -6.839 -15.350 1.00 98.25 92 ALA A O 1
ATOM 709 N N . MET A 1 93 ? 0.508 -6.107 -14.673 1.00 98.31 93 MET A N 1
ATOM 710 C CA . MET A 1 93 ? 1.088 -7.444 -14.502 1.00 98.31 93 MET A CA 1
ATOM 711 C C . MET A 1 93 ? 0.311 -8.304 -13.493 1.00 98.31 93 MET A C 1
ATOM 713 O O . MET A 1 93 ? 0.207 -9.519 -13.664 1.00 98.31 93 MET A O 1
ATOM 717 N N . LYS A 1 94 ? -0.236 -7.710 -12.426 1.00 98.44 94 LYS A N 1
ATOM 718 C CA . LYS A 1 94 ? -1.104 -8.429 -11.481 1.00 98.44 94 LYS A CA 1
ATOM 719 C C . LYS A 1 94 ? -2.453 -8.780 -12.114 1.00 98.44 94 LYS A C 1
ATOM 721 O O . LYS A 1 94 ? -2.907 -9.909 -11.933 1.00 98.44 94 LYS A O 1
ATOM 726 N N . ALA A 1 95 ? -3.047 -7.870 -12.884 1.00 98.38 95 ALA A N 1
ATOM 727 C CA . ALA A 1 95 ? -4.292 -8.114 -13.610 1.00 98.38 95 ALA A CA 1
ATOM 728 C C . ALA A 1 95 ? -4.150 -9.240 -14.647 1.00 98.38 95 ALA A C 1
ATOM 730 O O . ALA A 1 95 ? -4.985 -10.143 -14.676 1.00 98.38 95 ALA A O 1
ATOM 731 N N . ASP A 1 96 ? -3.048 -9.268 -15.401 1.00 98.44 96 ASP A N 1
ATOM 732 C CA . ASP A 1 96 ? -2.736 -10.336 -16.366 1.00 98.44 96 ASP A CA 1
ATOM 733 C C . ASP A 1 96 ? -2.602 -11.714 -15.694 1.00 98.44 96 ASP A C 1
ATOM 735 O O . ASP A 1 96 ? -2.877 -12.749 -16.298 1.00 98.44 96 ASP A O 1
ATOM 739 N N . LYS A 1 97 ? -2.219 -11.738 -14.411 1.00 98.12 97 LYS A N 1
ATOM 740 C CA . LYS A 1 97 ? -2.157 -12.947 -13.574 1.00 98.12 97 LYS A CA 1
ATOM 741 C C . LYS A 1 97 ? -3.497 -13.309 -12.917 1.00 98.12 97 LYS A C 1
ATOM 743 O O . LYS A 1 97 ? -3.535 -14.218 -12.093 1.00 98.12 97 LYS A O 1
ATOM 748 N N . GLY A 1 98 ? -4.582 -12.612 -13.251 1.00 98.25 98 GLY A N 1
ATOM 749 C CA . GLY A 1 98 ? -5.933 -12.880 -12.749 1.00 98.25 98 GLY A CA 1
ATOM 750 C C . GLY A 1 98 ? -6.298 -12.180 -11.435 1.00 98.25 98 GLY A C 1
ATOM 751 O O . GLY A 1 98 ? -7.384 -12.424 -10.907 1.00 98.25 98 GLY A O 1
ATOM 752 N N . VAL A 1 99 ? -5.443 -11.298 -10.904 1.00 98.62 99 VAL A N 1
ATOM 753 C CA . VAL A 1 99 ? -5.765 -10.498 -9.708 1.0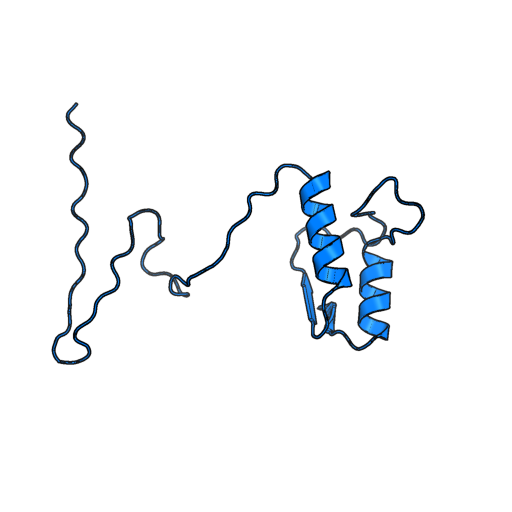0 98.62 99 VAL A CA 1
ATOM 754 C C . VAL A 1 99 ? -6.726 -9.370 -10.084 1.00 98.62 99 VAL A C 1
ATOM 756 O O . VAL A 1 99 ? -6.479 -8.618 -11.023 1.00 98.62 99 VAL A O 1
ATOM 759 N N . LYS A 1 100 ? -7.817 -9.198 -9.332 1.00 98.56 100 LYS A N 1
ATOM 760 C CA . LYS A 1 100 ? -8.800 -8.134 -9.593 1.00 98.56 100 LYS A CA 1
ATOM 761 C C . LYS A 1 100 ? -8.276 -6.778 -9.121 1.00 98.56 100 LYS A C 1
ATOM 763 O O . LYS A 1 100 ? -8.281 -6.514 -7.921 1.00 98.56 100 LYS A O 1
ATOM 768 N N . VAL A 1 101 ? -7.870 -5.917 -10.047 1.00 97.81 101 VAL A N 1
ATOM 769 C CA . VAL A 1 101 ? -7.432 -4.543 -9.748 1.00 97.81 101 VAL A CA 1
ATOM 770 C C . VAL A 1 101 ? -8.602 -3.568 -9.924 1.00 97.81 101 VAL A C 1
ATOM 772 O O . VAL A 1 101 ? -9.239 -3.587 -10.979 1.00 97.81 101 VAL A O 1
ATOM 775 N N . ARG A 1 102 ? -8.904 -2.762 -8.897 1.00 94.56 102 ARG A N 1
ATOM 776 C CA . ARG A 1 102 ? -10.027 -1.808 -8.850 1.00 94.56 102 ARG A CA 1
ATOM 777 C C . ARG A 1 102 ? -9.624 -0.465 -8.253 1.00 94.56 102 ARG A C 1
ATOM 779 O O . ARG A 1 102 ? -8.842 -0.467 -7.275 1.00 94.56 102 ARG A O 1
#

Foldseek 3Di:
DDDDDDDFDDDDPVVPDRDDDGDDPPDDPPDPDDDDDDDDDDQPDQLRVLVVVLVCLLPDDAEDEDDDPDDDQQDFSHPPDPPGHRNVVSNVVNVVNVHHYD

Nearest PDB structures (foldseek):
  6ohs-assembly4_D  TM=9.421E-01  e=3.357E-03  Homo sapiens
  6ohp-assembly4_D  TM=9.409E-01  e=3.357E-03  Homo sapiens
  7svp-assembly3_B  TM=9.428E-01  e=4.714E-03  Homo sapiens
  6ohr-assembly2_B  TM=9.482E-01  e=7.584E-03  Homo sapiens
  6ohr-assembly1_A  TM=9.486E-01  e=1.601E-02  Homo sapiens

Mean predicted aligned error: 9.16 Å

Sequence (102 aa):
MTMTTPLITTPVATSKNMSCNINLPWFVQGTEYCPTEATFEPLVNGERAFGAVYDAIMKAEQSVEIICWGFQPSMYFKRGDTSSLCIGQLLAMKADKGVKVR

=== Feature glossary ===
Key to the feature types in this record:

pLDDT. pLDDT is the predicted lDDT-Cα score: AlphaFold's confidence that the local environment of each residue (all inter-atomic distances within 15 Å) is correctly placed. It is a per-residue number between 0 and 100, with higher meaning more reliable.

Radius of gyration, Cα contacts, bounding box. The geometric summary reports three shape descriptors. Rg (radius of gyration) measures how spread out the Cα atoms are about their centre of mass; compact globular proteins have small Rg, elongated or unfolded ones large. Cα contacts (<8 Å, |i−j|>4) count long-range residue pairs in spatial proximity — high for tightly packed folds, near zero for rods or random coil. The bounding-box extents give the protein's footprint along x, y, z in Å.

Backbone tor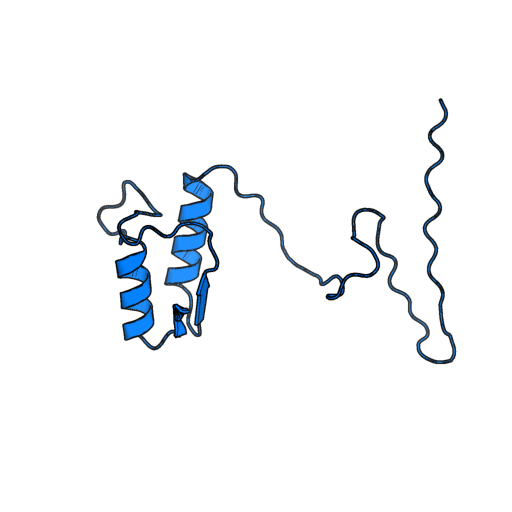sions (φ/ψ). Backbone dihedral angles. Every residue except chain termini has a φ (preceding-C → N → Cα → C) and a ψ (N → Cα → C → next-N). They are reported in degrees following the IUPAC sign convention. Secondary structure is essentially a statement about which (φ, ψ) basin each residue occupies.

Contact-map, Ramachandran, and PAE plots. Plot images: a contact map (which residues are close in 3D, as an N×N binary image), a Ramachandran scatter (backbone torsion angles, revealing secondary-structure composition at a glance), and — for AlphaFold structures — a PAE heatmap (pairwise prediction confidence).

Predicted aligned error. Predicted Aligned Error (PAE) is an AlphaFold confidence matrix: entry (i, j) is the expected error in the position of residue j, in ångströms, when the prediction is superimposed on the true structure at residue i. Low PAE within a block of residues means that block is internally rigid and well-predicted; high PAE between two blocks means their relative placement is uncertain even if each block individually is confident.

Secondary structure (3-state, P-SEA). Three-state secondary structure (P-SEA) collapses the eight DSSP classes into helix (a), strand (b), and coil (c). P-SEA assigns these from Cα geometry alone — distances and angles — without requiring backbone oxygens, so it works on any Cα trace.

Solvent-accessible surface area. Solvent-accessible surface area (SASA) is the area in Å² traced out by the centre of a 1.4 Å probe sphere (a water molecule) rolled over the protein's van der Waals surface (Shrake–Rupley / Lee–Richards construction). Buried residues have near-zero SASA; fully exposed residues can exceed 200 Å². The total SASA scales roughly with the number of surface residues.

Foldseek 3Di. The Foldseek 3Di string encodes local tertiary geometry as a 20-letter alphabet — one character per residue — derived from the relative positions of nearby Cα atoms. Unlike the amino-acid sequence, 3Di is a direct function of the 3D structure, so two proteins with the same fold have similar 3Di strings even at low sequence identity.

B-factor. For experimental (PDB) structures, the B-factor (temperature factor) q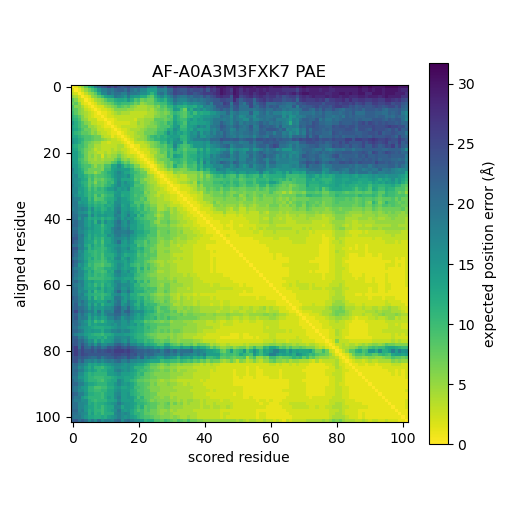uantifies the positional spread of each atom in the crystal — a combination of thermal vibration and static disorder — in units of Å². High B-factors mark flexible loops or poorly resolved regions; low B-factors mark the rigid, well-ordered core.

mmCIF coordinates. The mmCIF block holds the 3D Cartesian coordinates of each backbone atom (N, Cα, C, O) in ångströms. mmCIF is the PDB's canonical archive format — a tagged-loop text representation of the atomic model.

InterPro / GO / CATH / organism. Functional annotations link the protein to curated databases. InterPro entries identify conserved domains and families by matching the sequence against member-database signatures (Pfam, PROSITE, CDD, …). Gene Ontology (GO) terms describe molecular function, biological process, and cellular component in a controlled vocabulary. CATH places the structure in a hierarchical fold classification (Class/Architecture/Topology/Homologous-superfamily). The organism is the source species.

Rendered structure images. Structure images are PyMOL renders from six orthogonal camera directions. Cartoon representation draws helices as coils and strands as arrows; sticks shows the backbone as bonds; surface shows the solvent-excluded envelope. Rainbow coloring maps sequence position to hue (blue→red, N→C); chain coloring assigns a distinct color per polypeptide.

Sequence. This is the polypeptide sequence — one letter per residue, N-terminus first. Length ranges from a few dozen residues for small domains to over a thousand for large multi-domain proteins.

Secondary structure (8-state, DSSP). The SS8 string is DSSP's per-residue secondary-structure call. α-helix (H) means an i→i+4 H-bond ladder; β-strand (E) means the residue participates in a β-sheet; 3₁₀ (G) and π (I) are tighter and wider helices; T/S are turns/bends; '-' is loop.

Nearest PDB structures. Structural nearest neighbors (via Foldseek easy-search vs the PDB). Reported per hit: target PDB id, E-value, and alignment TM-score. A TM-score above ~0.5 is the conventional threshold for 'same fold'.